Protein AF-H2C2T7-F1 (afdb_monomer)

Mean predicted aligned error: 7.79 Å

Solvent-accessible surface area (backbone atoms only — not comparable to full-atom values): 4769 Å² total; per-residue (Å²): 135,85,76,83,76,66,98,64,86,71,49,68,64,60,55,46,52,54,51,46,76,51,47,73,53,78,63,96,61,18,60,45,39,37,52,22,52,49,51,10,62,76,67,74,48,52,49,71,67,35,14,64,79,57,79,42,54,50,65,56,43,49,52,49,42,73,76,44,34,64,64,35,50,52,55,41,51,62,76,73,106

Sequence (81 aa):
MVTPVLPHQNNVQQIGYKLLSMLNFKGKRGEEVARTLISACLWNDSVESKSRAYGVSPQTVRNYVEEQGVEVIEKLLEQVR

Nearest PDB structures (foldseek):
  6kon-assembly1_F  TM=6.026E-01  e=5.982E+00  Mycobacterium tuberculosis H37Rv

pLDDT: mean 81.01, std 13.97, range [39.34, 92.5]

Structure (mmCIF, N/CA/C/O backbone):
data_AF-H2C2T7-F1
#
_entry.id   AF-H2C2T7-F1
#
loop_
_atom_site.group_PDB
_atom_site.id
_atom_site.type_symbol
_atom_site.label_atom_id
_atom_site.label_alt_id
_atom_site.label_comp_id
_atom_site.label_asym_id
_atom_site.label_entity_id
_atom_site.label_seq_id
_atom_site.pdbx_PDB_ins_code
_atom_site.Cartn_x
_atom_site.Cartn_y
_atom_site.Cartn_z
_atom_site.occupancy
_atom_site.B_iso_or_equiv
_atom_site.auth_seq_id
_atom_site.auth_comp_id
_atom_site.auth_asym_id
_atom_site.auth_atom_id
_atom_site.pdbx_PDB_model_num
ATOM 1 N N . MET A 1 1 ? 32.483 -15.441 -24.335 1.00 42.50 1 MET A N 1
ATOM 2 C CA . MET A 1 1 ? 31.907 -14.738 -23.170 1.00 42.50 1 MET A CA 1
ATOM 3 C C . MET A 1 1 ? 30.755 -15.586 -22.666 1.00 42.50 1 MET A C 1
ATOM 5 O O . MET A 1 1 ? 29.773 -15.720 -23.379 1.00 42.50 1 MET A O 1
ATOM 9 N N . VAL A 1 2 ? 30.924 -16.261 -21.529 1.00 39.34 2 VAL A N 1
ATOM 10 C CA . VAL A 1 2 ? 29.844 -17.027 -20.891 1.00 39.34 2 VAL A CA 1
ATOM 11 C C . VAL A 1 2 ? 29.022 -16.034 -20.085 1.00 39.34 2 VAL A C 1
ATOM 13 O O . VAL A 1 2 ? 29.510 -15.485 -19.100 1.00 39.34 2 VAL A O 1
ATOM 16 N N . THR A 1 3 ? 27.805 -15.755 -20.533 1.00 42.22 3 THR A N 1
ATOM 17 C CA . THR A 1 3 ? 26.815 -15.025 -19.743 1.00 42.22 3 THR A CA 1
ATOM 18 C C . THR A 1 3 ? 26.412 -15.937 -18.583 1.00 42.22 3 THR A C 1
ATOM 20 O O . THR A 1 3 ? 25.928 -17.040 -18.851 1.00 42.22 3 THR A O 1
ATOM 23 N N . PRO A 1 4 ? 26.606 -15.555 -17.310 1.00 43.12 4 PRO A N 1
ATOM 24 C CA . PRO A 1 4 ? 26.064 -16.334 -16.210 1.00 43.12 4 PRO A CA 1
ATOM 25 C C . PRO A 1 4 ? 24.539 -16.196 -16.258 1.00 43.12 4 PRO A C 1
ATOM 27 O O . PRO A 1 4 ? 23.975 -15.187 -15.839 1.00 43.12 4 PRO A O 1
ATOM 30 N N . VAL A 1 5 ? 23.859 -17.194 -16.822 1.00 46.69 5 VAL A N 1
ATOM 31 C CA . VAL A 1 5 ? 22.420 -17.366 -16.616 1.00 46.69 5 VAL A CA 1
ATOM 32 C C . VAL A 1 5 ? 22.245 -17.705 -15.142 1.00 46.69 5 VAL A C 1
ATOM 34 O O . VAL A 1 5 ? 22.576 -18.803 -14.697 1.00 46.69 5 VAL A O 1
ATOM 37 N N . LEU A 1 6 ? 21.770 -16.725 -14.371 1.00 51.22 6 LEU A N 1
ATOM 38 C CA . LEU A 1 6 ? 21.264 -16.975 -13.029 1.00 51.22 6 LEU A CA 1
ATOM 39 C C . LEU A 1 6 ? 20.121 -18.003 -13.137 1.00 51.22 6 LEU A C 1
ATOM 41 O O . LEU A 1 6 ? 19.212 -17.799 -13.944 1.00 51.22 6 LEU A O 1
ATOM 45 N N . PRO A 1 7 ? 20.115 -19.077 -12.327 1.00 46.06 7 PRO A N 1
ATOM 46 C CA . PRO A 1 7 ? 19.164 -20.191 -12.440 1.00 46.06 7 PRO A CA 1
ATOM 47 C C . PRO A 1 7 ? 17.717 -19.834 -12.055 1.00 46.06 7 PRO A C 1
ATOM 49 O O . PRO A 1 7 ? 16.848 -20.698 -12.011 1.00 46.06 7 PRO A O 1
ATOM 52 N N . HIS A 1 8 ? 17.428 -18.558 -11.810 1.00 50.25 8 HIS A N 1
ATOM 53 C CA . HIS A 1 8 ? 16.099 -18.065 -11.504 1.00 50.25 8 HIS A CA 1
ATOM 54 C C . HIS A 1 8 ? 15.845 -16.782 -12.293 1.00 50.25 8 HIS A C 1
ATOM 56 O O . HIS A 1 8 ? 16.065 -15.678 -11.796 1.00 50.25 8 HIS A O 1
ATOM 62 N N . GLN A 1 9 ? 15.289 -16.907 -13.500 1.00 49.50 9 GLN A N 1
ATOM 63 C CA . GLN A 1 9 ? 14.395 -15.868 -14.013 1.00 49.50 9 GLN A CA 1
ATOM 64 C C . GLN A 1 9 ? 13.129 -15.859 -13.142 1.00 49.50 9 GLN A C 1
ATOM 66 O O . GLN A 1 9 ? 12.054 -16.284 -13.555 1.00 49.50 9 GLN A O 1
ATOM 71 N N . ASN A 1 10 ? 13.274 -15.434 -11.888 1.00 56.66 10 ASN A N 1
ATOM 72 C CA . ASN A 1 10 ? 12.165 -15.202 -10.983 1.00 56.66 10 ASN A CA 1
ATOM 73 C C . ASN A 1 10 ? 11.477 -13.939 -11.505 1.00 56.66 10 ASN A C 1
ATOM 75 O O . ASN A 1 10 ? 11.951 -12.825 -11.288 1.00 56.66 10 ASN A O 1
ATOM 79 N N . ASN A 1 11 ? 10.452 -14.130 -12.335 1.00 73.88 11 ASN A N 1
ATOM 80 C CA . ASN A 1 11 ? 9.784 -13.055 -13.054 1.00 73.88 11 ASN A CA 1
ATOM 81 C C . ASN A 1 11 ? 9.332 -12.001 -12.029 1.00 73.88 11 ASN A C 1
ATOM 83 O O . ASN A 1 11 ? 8.626 -12.338 -11.081 1.00 73.88 11 ASN A O 1
ATOM 87 N N . VAL A 1 12 ? 9.749 -10.741 -12.184 1.00 74.69 12 VAL A N 1
ATOM 88 C CA . VAL A 1 12 ? 9.443 -9.630 -11.254 1.00 74.69 12 VAL A CA 1
ATOM 89 C C . VAL A 1 12 ? 7.943 -9.565 -10.939 1.00 74.69 12 VAL A C 1
ATOM 91 O O . VAL A 1 12 ? 7.543 -9.245 -9.825 1.00 74.69 12 VAL A O 1
ATOM 94 N N . GLN A 1 13 ? 7.113 -9.976 -11.899 1.00 78.00 13 GLN A N 1
ATOM 95 C CA . GLN A 1 13 ? 5.676 -10.164 -11.731 1.00 78.00 13 GLN A CA 1
ATOM 96 C C . GLN A 1 13 ? 5.317 -11.214 -10.669 1.00 78.00 13 GLN A C 1
ATOM 98 O O . GLN A 1 13 ? 4.496 -10.930 -9.808 1.00 78.00 13 GLN A O 1
ATOM 103 N N . GLN A 1 14 ? 5.926 -12.405 -10.683 1.00 81.44 14 GLN A N 1
ATOM 104 C CA . GLN A 1 14 ? 5.675 -13.450 -9.680 1.00 81.44 14 GLN A CA 1
ATOM 105 C C . GLN A 1 14 ? 6.116 -13.015 -8.280 1.00 81.44 14 GLN A C 1
ATOM 107 O O . GLN A 1 14 ? 5.402 -13.265 -7.310 1.00 81.44 14 GLN A O 1
ATOM 112 N N . ILE A 1 15 ? 7.249 -12.312 -8.178 1.00 83.25 15 ILE A N 1
ATOM 113 C CA . ILE A 1 15 ? 7.697 -11.708 -6.914 1.00 83.25 15 ILE A CA 1
ATOM 114 C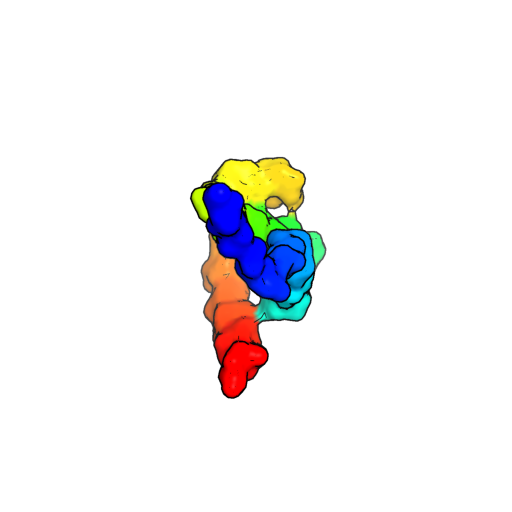 C . ILE A 1 15 ? 6.670 -10.673 -6.446 1.00 83.25 15 ILE A C 1
ATOM 116 O O . ILE A 1 15 ? 6.257 -10.700 -5.289 1.00 83.25 15 ILE A O 1
ATOM 120 N N . GLY A 1 16 ? 6.202 -9.812 -7.353 1.00 85.12 16 GLY A N 1
ATOM 121 C CA . GLY A 1 16 ? 5.179 -8.813 -7.060 1.00 85.12 16 GLY A CA 1
ATOM 122 C C . GLY A 1 16 ? 3.860 -9.421 -6.589 1.00 85.12 16 GLY A C 1
ATOM 123 O O . GLY A 1 16 ? 3.317 -8.975 -5.584 1.00 85.12 16 GLY A O 1
ATOM 124 N N . TYR A 1 17 ? 3.374 -10.478 -7.245 1.00 84.31 17 TYR A N 1
ATOM 125 C CA . TYR A 1 17 ? 2.160 -11.188 -6.830 1.00 84.31 17 TYR A CA 1
ATOM 126 C C . TYR A 1 17 ? 2.321 -11.881 -5.478 1.00 84.31 17 TYR A C 1
ATOM 128 O O . TYR A 1 17 ? 1.407 -11.827 -4.656 1.00 84.31 17 TYR A O 1
ATOM 136 N N . LYS A 1 18 ? 3.481 -12.496 -5.217 1.00 85.75 18 LYS A N 1
ATOM 137 C CA . LYS A 1 18 ? 3.757 -13.122 -3.920 1.00 85.75 18 LYS A CA 1
ATOM 138 C C . LYS A 1 18 ? 3.772 -12.082 -2.799 1.00 85.75 18 LYS A C 1
ATOM 140 O O . LYS A 1 18 ? 3.100 -12.286 -1.797 1.00 85.75 18 LYS A O 1
ATOM 145 N N . LEU A 1 19 ? 4.461 -10.956 -2.994 1.00 84.69 19 LEU A N 1
ATOM 146 C CA . LEU A 1 19 ? 4.464 -9.847 -2.035 1.00 84.69 19 LEU A CA 1
ATOM 147 C C . LEU A 1 19 ? 3.058 -9.265 -1.838 1.00 84.69 19 LEU A C 1
ATOM 149 O O . LEU A 1 19 ? 2.671 -8.980 -0.710 1.00 84.69 19 LEU A O 1
ATOM 153 N N . LEU A 1 20 ? 2.265 -9.143 -2.908 1.00 86.75 20 LEU A N 1
ATOM 154 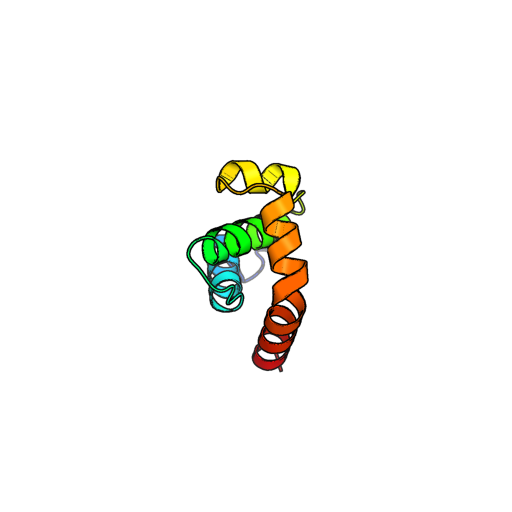C CA . LEU A 1 20 ? 0.890 -8.637 -2.831 1.00 86.75 20 LEU A CA 1
ATOM 155 C C . LEU A 1 20 ? 0.001 -9.556 -1.996 1.00 86.75 20 LEU A C 1
ATOM 157 O O . LEU A 1 20 ? -0.783 -9.073 -1.191 1.00 86.75 20 LEU A O 1
ATOM 161 N N . SER A 1 21 ? 0.168 -10.871 -2.137 1.00 84.38 21 SER A N 1
ATOM 162 C CA . SER A 1 21 ? -0.540 -11.852 -1.313 1.00 84.38 21 SER A CA 1
ATOM 163 C C . SER A 1 21 ? -0.154 -11.793 0.171 1.00 84.38 21 SER A C 1
ATOM 165 O O . SER A 1 21 ? -0.907 -12.303 0.999 1.00 84.38 21 SER A O 1
ATOM 167 N N . MET A 1 22 ? 1.007 -11.225 0.507 1.00 83.75 22 MET A N 1
ATOM 168 C CA . MET A 1 22 ? 1.474 -11.071 1.888 1.00 83.75 22 MET A CA 1
ATOM 169 C C . MET A 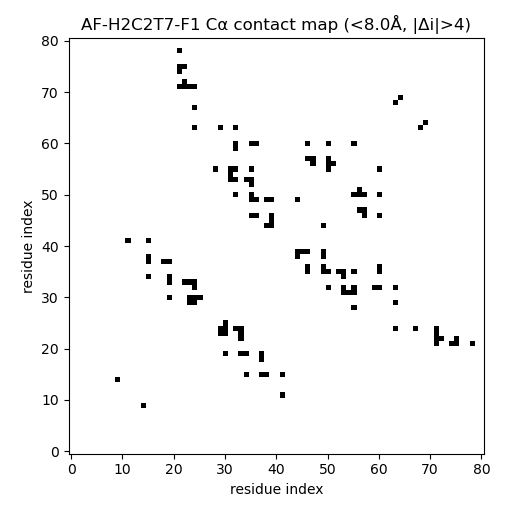1 22 ? 1.047 -9.721 2.491 1.00 83.75 22 MET A C 1
ATOM 171 O O . MET A 1 22 ? 0.750 -9.641 3.682 1.00 83.75 22 MET A O 1
ATOM 175 N N . LEU A 1 23 ? 0.969 -8.659 1.676 1.00 85.31 23 LEU A N 1
ATOM 176 C CA . LEU A 1 23 ? 0.496 -7.340 2.105 1.00 85.31 23 LEU A CA 1
ATOM 177 C C . LEU A 1 23 ? -1.036 -7.304 2.197 1.00 85.31 23 LEU A C 1
ATOM 179 O O . LEU A 1 23 ? -1.731 -7.077 1.210 1.00 85.31 23 LEU A O 1
ATOM 183 N N . ASN A 1 24 ? -1.574 -7.468 3.403 1.00 79.75 24 ASN A N 1
ATOM 184 C CA . ASN A 1 24 ? -3.021 -7.524 3.630 1.00 79.75 24 ASN A CA 1
ATOM 185 C C . ASN A 1 24 ? -3.605 -6.196 4.154 1.00 79.75 24 ASN A C 1
ATOM 187 O O . ASN A 1 24 ? -4.121 -6.129 5.272 1.00 79.75 24 ASN A O 1
ATOM 191 N N . PHE A 1 25 ? -3.515 -5.126 3.360 1.00 86.00 25 PHE A N 1
ATOM 192 C CA . PHE A 1 25 ? -4.155 -3.849 3.697 1.00 86.00 25 PHE A CA 1
ATOM 193 C C . PHE A 1 25 ? -5.680 -3.934 3.552 1.00 86.00 25 PHE A C 1
ATOM 195 O O . PHE A 1 25 ? -6.201 -4.388 2.531 1.00 86.00 25 PHE A O 1
ATOM 202 N N . LYS A 1 26 ? -6.420 -3.438 4.548 1.00 84.00 26 LYS A N 1
ATOM 203 C CA . LYS A 1 26 ? -7.887 -3.540 4.585 1.00 84.00 26 LYS A CA 1
ATOM 204 C C . LYS A 1 26 ? -8.575 -2.458 3.737 1.00 84.00 26 LYS A C 1
ATOM 206 O O . LYS A 1 26 ? -8.196 -1.288 3.740 1.00 84.00 26 LYS A O 1
ATOM 211 N N . GLY A 1 27 ? -9.674 -2.832 3.077 1.00 85.00 27 GLY A N 1
ATOM 212 C CA . GLY A 1 27 ? -10.586 -1.916 2.376 1.00 85.00 27 GLY A CA 1
ATOM 213 C C . GLY A 1 27 ? -10.322 -1.758 0.873 1.00 85.00 27 GLY A C 1
ATOM 214 O O . GLY A 1 27 ? -9.304 -2.198 0.351 1.00 85.00 27 GLY A O 1
ATOM 215 N N . LYS A 1 28 ? -11.249 -1.091 0.164 1.00 81.19 28 LYS A N 1
ATOM 216 C CA . LYS A 1 28 ? -11.236 -0.962 -1.313 1.00 81.19 28 LYS A CA 1
ATOM 217 C C . LYS A 1 28 ? -9.963 -0.327 -1.889 1.00 81.19 28 LYS A C 1
ATOM 219 O O . LYS A 1 28 ? -9.653 -0.567 -3.046 1.00 81.19 28 LYS A O 1
ATOM 224 N N . ARG A 1 29 ? -9.253 0.495 -1.108 1.00 87.81 29 ARG A N 1
ATOM 225 C CA . ARG A 1 29 ? -7.988 1.134 -1.513 1.00 87.81 29 ARG A CA 1
ATOM 226 C C . ARG A 1 29 ? -6.738 0.387 -1.042 1.00 87.81 29 ARG A C 1
ATOM 228 O O . ARG A 1 29 ? -5.651 0.736 -1.484 1.00 87.81 29 ARG A O 1
ATOM 235 N N . GLY A 1 30 ? -6.878 -0.634 -0.194 1.00 88.69 30 GLY A N 1
ATOM 236 C CA . GLY A 1 30 ? -5.747 -1.382 0.356 1.00 88.69 30 GLY A CA 1
ATOM 237 C C . GLY A 1 30 ? -4.947 -2.121 -0.716 1.00 88.69 30 GLY A C 1
ATOM 238 O O . GLY A 1 30 ? -3.722 -2.051 -0.715 1.00 88.69 30 GLY A O 1
ATOM 239 N N . GLU A 1 31 ? -5.628 -2.746 -1.682 1.00 89.62 31 GLU A N 1
ATOM 240 C CA . GLU A 1 31 ? -4.972 -3.448 -2.794 1.00 89.62 31 GLU A CA 1
ATOM 241 C C . GLU A 1 31 ? -4.135 -2.494 -3.665 1.00 89.62 31 GLU A C 1
ATOM 243 O O . GLU A 1 31 ? -2.980 -2.785 -3.971 1.00 89.62 31 GLU A O 1
ATOM 248 N N . GLU A 1 32 ? -4.665 -1.317 -4.003 1.00 91.19 32 GLU A N 1
ATOM 249 C CA . GLU A 1 32 ? -3.940 -0.326 -4.811 1.00 91.19 32 GLU A CA 1
ATOM 250 C C . GLU A 1 32 ? -2.755 0.291 -4.057 1.00 91.19 32 GLU A C 1
ATOM 252 O O . GLU A 1 32 ? -1.698 0.552 -4.641 1.00 91.19 32 GLU A O 1
ATOM 257 N N . VAL A 1 33 ? -2.891 0.476 -2.740 1.00 91.56 33 VAL A N 1
ATOM 258 C CA . VAL A 1 33 ? -1.780 0.885 -1.869 1.00 91.56 33 VAL A CA 1
ATOM 259 C C . VAL A 1 33 ? -0.692 -0.191 -1.847 1.00 91.56 33 VAL A C 1
ATOM 261 O O . VAL A 1 33 ? 0.481 0.128 -2.050 1.00 91.56 33 VAL A O 1
ATOM 264 N N . ALA A 1 34 ? -1.067 -1.461 -1.679 1.00 91.25 34 ALA A N 1
ATOM 265 C CA . ALA A 1 34 ? -0.137 -2.587 -1.696 1.00 91.25 34 ALA A CA 1
ATOM 266 C C . ALA A 1 34 ? 0.614 -2.675 -3.034 1.00 91.25 34 ALA A C 1
ATOM 268 O O . ALA A 1 34 ? 1.844 -2.748 -3.056 1.00 91.25 34 ALA A O 1
ATOM 269 N N . ARG A 1 35 ? -0.113 -2.586 -4.158 1.00 90.62 35 ARG A N 1
ATOM 270 C CA . ARG A 1 35 ? 0.461 -2.556 -5.514 1.00 90.62 35 ARG A CA 1
ATOM 271 C C . ARG A 1 35 ? 1.426 -1.392 -5.699 1.00 90.62 35 ARG A C 1
ATOM 273 O O . ARG A 1 35 ? 2.516 -1.586 -6.237 1.00 90.62 35 ARG A O 1
ATOM 280 N N . THR A 1 36 ? 1.063 -0.207 -5.210 1.00 92.44 36 THR A N 1
ATOM 281 C CA . THR A 1 36 ? 1.923 0.981 -5.269 1.00 92.44 36 THR A CA 1
ATOM 282 C C . THR A 1 36 ? 3.230 0.764 -4.509 1.00 92.44 36 THR A C 1
ATOM 284 O O . THR A 1 36 ? 4.296 1.034 -5.060 1.00 92.44 36 THR A O 1
ATOM 287 N N . LEU A 1 37 ? 3.166 0.250 -3.277 1.00 90.12 37 LEU A N 1
ATOM 288 C CA . LEU A 1 37 ? 4.343 -0.005 -2.439 1.00 90.12 37 LEU A CA 1
ATOM 289 C C . LEU A 1 37 ? 5.255 -1.069 -3.051 1.00 90.12 37 LEU A C 1
ATOM 291 O O . LEU A 1 37 ? 6.452 -0.840 -3.206 1.00 90.12 37 LEU A O 1
ATOM 295 N N . ILE A 1 38 ? 4.687 -2.199 -3.475 1.00 89.75 38 ILE A N 1
ATOM 296 C CA . ILE A 1 38 ? 5.442 -3.285 -4.114 1.00 89.75 38 ILE A CA 1
ATOM 297 C C . ILE A 1 38 ? 6.106 -2.787 -5.391 1.00 89.75 38 ILE A C 1
ATOM 299 O O . ILE A 1 38 ? 7.282 -3.050 -5.625 1.00 89.75 38 ILE A O 1
ATOM 303 N N . SER A 1 39 ? 5.373 -2.034 -6.210 1.00 88.56 39 SER A N 1
ATOM 304 C CA . SER A 1 39 ? 5.919 -1.464 -7.434 1.00 88.56 39 SER A CA 1
ATOM 305 C C . SER A 1 39 ? 7.010 -0.430 -7.144 1.00 88.56 39 SER A C 1
ATOM 307 O O . SER A 1 39 ? 7.982 -0.365 -7.888 1.00 88.56 39 SER A O 1
ATOM 309 N N . ALA A 1 40 ? 6.887 0.381 -6.095 1.00 90.31 40 ALA A N 1
ATOM 310 C CA . ALA A 1 40 ? 7.949 1.303 -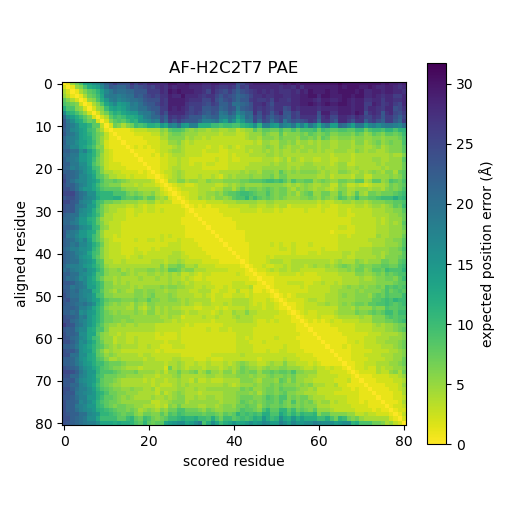5.697 1.00 90.31 40 ALA A CA 1
ATOM 311 C C . ALA A 1 40 ? 9.211 0.531 -5.269 1.00 90.31 40 ALA A C 1
ATOM 313 O O . ALA A 1 40 ? 10.300 0.824 -5.758 1.00 90.31 40 ALA A O 1
ATOM 314 N N . CYS A 1 41 ? 9.061 -0.522 -4.460 1.00 88.19 41 CYS A N 1
ATOM 315 C CA . CYS A 1 41 ? 10.174 -1.356 -4.002 1.00 88.19 41 CYS A CA 1
ATOM 316 C C . CYS A 1 41 ? 10.860 -2.134 -5.134 1.00 88.19 41 CYS A C 1
ATOM 318 O O . CYS A 1 41 ? 12.082 -2.104 -5.239 1.00 88.19 41 CYS A O 1
ATOM 320 N N . LEU A 1 42 ? 10.098 -2.818 -5.995 1.00 86.62 42 LEU A N 1
ATOM 321 C CA . LEU A 1 42 ? 10.660 -3.649 -7.069 1.00 86.62 42 LEU A CA 1
ATOM 322 C C . LEU A 1 42 ? 11.420 -2.830 -8.112 1.00 86.62 42 LEU A C 1
ATOM 324 O O . LEU A 1 42 ? 12.413 -3.301 -8.659 1.00 86.62 42 LEU A O 1
ATOM 328 N N . TRP A 1 43 ? 10.949 -1.614 -8.390 1.00 86.75 43 TRP A N 1
ATOM 329 C CA . TRP A 1 43 ? 11.566 -0.719 -9.366 1.00 86.75 43 TRP A CA 1
ATOM 330 C C . TRP A 1 43 ? 12.544 0.279 -8.734 1.00 86.75 43 TRP A C 1
ATOM 332 O O . TRP A 1 43 ? 13.076 1.115 -9.459 1.00 86.75 43 TRP A O 1
ATOM 342 N N . ASN A 1 44 ? 12.783 0.188 -7.417 1.00 87.56 44 ASN A N 1
ATOM 343 C CA . ASN A 1 44 ? 13.601 1.122 -6.639 1.00 87.56 44 ASN A CA 1
ATOM 344 C C . ASN A 1 44 ? 13.266 2.595 -6.954 1.00 87.56 44 ASN A C 1
ATOM 346 O O . ASN A 1 44 ? 14.140 3.409 -7.248 1.00 87.56 44 ASN A O 1
ATOM 350 N N . ASP A 1 45 ? 11.970 2.898 -6.950 1.00 89.38 45 ASP A N 1
ATOM 351 C CA . ASP A 1 45 ? 11.387 4.172 -7.370 1.00 89.38 45 ASP A CA 1
ATOM 352 C C . ASP A 1 45 ? 10.554 4.774 -6.228 1.00 89.38 45 ASP A C 1
ATOM 354 O O . ASP A 1 45 ? 10.287 4.123 -5.215 1.00 89.38 45 ASP A O 1
ATOM 358 N N . SER A 1 46 ? 10.117 6.026 -6.364 1.00 88.62 46 SER A N 1
ATOM 359 C CA . SER A 1 46 ? 9.347 6.680 -5.304 1.00 88.62 46 SER A CA 1
ATOM 360 C C .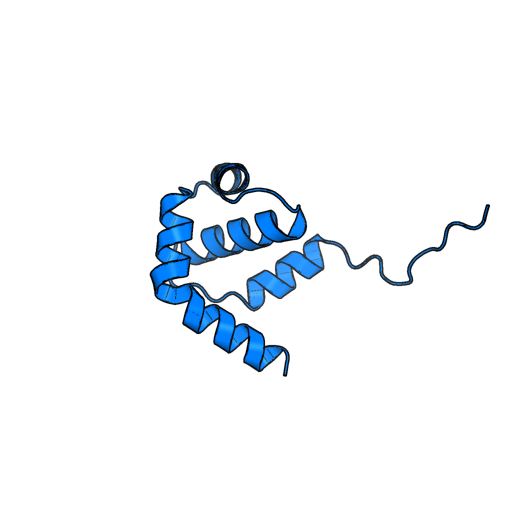 SER A 1 46 ? 7.866 6.283 -5.312 1.00 88.62 46 SER A C 1
ATOM 362 O O . SER A 1 46 ? 7.238 6.078 -6.354 1.00 88.62 46 SER A O 1
ATOM 364 N N . VAL A 1 47 ? 7.257 6.273 -4.122 1.00 88.12 47 VAL A N 1
ATOM 365 C CA . VAL A 1 47 ? 5.796 6.147 -3.970 1.00 88.12 47 VAL A CA 1
ATOM 366 C C . VAL A 1 47 ? 5.074 7.281 -4.702 1.00 88.12 47 VAL A C 1
ATOM 368 O O . VAL A 1 47 ? 4.013 7.071 -5.279 1.00 88.12 47 VAL A O 1
ATOM 371 N N . GLU A 1 48 ? 5.649 8.482 -4.733 1.00 89.25 48 GLU A N 1
ATOM 372 C CA . GLU A 1 48 ? 5.068 9.636 -5.428 1.00 89.25 48 GLU A CA 1
ATOM 373 C C . GLU A 1 48 ? 4.957 9.418 -6.939 1.00 89.25 48 GLU A C 1
ATOM 375 O O . GLU A 1 48 ? 3.938 9.759 -7.541 1.00 89.25 48 GLU A O 1
ATOM 380 N N . SER A 1 49 ? 5.971 8.789 -7.529 1.00 88.00 49 SER A N 1
ATOM 381 C CA . SER A 1 49 ? 5.994 8.407 -8.939 1.00 88.00 49 SER A CA 1
ATOM 382 C C . SER A 1 49 ? 5.015 7.261 -9.227 1.00 88.00 49 SER A C 1
ATOM 384 O O . SER A 1 49 ? 4.178 7.368 -10.128 1.00 88.00 49 SER A O 1
ATOM 386 N N . LYS A 1 50 ? 5.035 6.189 -8.420 1.00 88.81 50 LYS A N 1
ATOM 387 C CA . LYS A 1 50 ? 4.211 4.989 -8.664 1.00 88.81 50 LYS A CA 1
ATOM 388 C C . LYS A 1 50 ? 2.738 5.136 -8.298 1.00 88.81 50 LYS A C 1
ATOM 390 O O . LYS A 1 50 ? 1.897 4.545 -8.965 1.00 88.81 50 LYS A O 1
ATOM 395 N N . SER A 1 51 ? 2.403 5.937 -7.293 1.00 87.19 51 SER A N 1
ATOM 396 C CA . SER A 1 51 ? 1.016 6.124 -6.831 1.00 87.19 51 SER A CA 1
ATOM 397 C C . SER A 1 51 ? 0.088 6.658 -7.929 1.00 87.19 51 SER A C 1
ATOM 399 O O . SER A 1 51 ? -1.057 6.216 -8.042 1.00 87.19 51 SER A O 1
ATOM 401 N N . ARG A 1 52 ? 0.613 7.506 -8.827 1.00 85.38 52 ARG A N 1
ATOM 402 C CA . ARG A 1 52 ? -0.109 8.001 -10.012 1.00 85.38 52 ARG A CA 1
ATOM 403 C C . ARG A 1 52 ? -0.550 6.879 -10.955 1.00 85.38 52 ARG A C 1
ATOM 405 O O . ARG A 1 52 ? -1.623 6.983 -11.538 1.00 85.38 52 ARG A O 1
ATOM 412 N N . ALA A 1 53 ? 0.246 5.817 -11.090 1.00 84.69 53 ALA A N 1
ATOM 413 C CA . ALA A 1 53 ? -0.048 4.697 -11.987 1.00 84.69 53 ALA A CA 1
ATOM 414 C C . ALA A 1 53 ? -1.206 3.816 -11.488 1.00 84.69 53 ALA A C 1
ATOM 416 O O . ALA A 1 53 ? -1.897 3.205 -12.297 1.00 84.69 53 ALA A O 1
ATOM 417 N N . TYR A 1 54 ? -1.438 3.792 -10.174 1.00 84.50 54 TYR A N 1
ATOM 418 C CA . TYR A 1 54 ? -2.490 3.002 -9.523 1.00 84.50 54 TYR A CA 1
ATOM 419 C C . TYR A 1 54 ? -3.669 3.866 -9.039 1.00 84.50 54 TYR A C 1
ATOM 421 O O . TYR A 1 54 ? -4.530 3.412 -8.293 1.00 84.50 54 TYR A O 1
ATOM 429 N N . GLY A 1 55 ? -3.724 5.144 -9.438 1.00 86.88 55 GLY A N 1
ATOM 430 C CA . GLY A 1 55 ? -4.837 6.039 -9.097 1.00 86.88 55 GLY A CA 1
ATOM 431 C C . GLY A 1 55 ? -4.976 6.340 -7.599 1.00 86.88 55 GLY A C 1
ATOM 432 O O . GLY A 1 55 ? -6.060 6.711 -7.139 1.00 86.88 55 GLY A O 1
ATOM 433 N N . VAL A 1 56 ? -3.894 6.191 -6.830 1.00 90.12 56 VAL A N 1
ATOM 434 C CA . VAL A 1 56 ? -3.861 6.467 -5.387 1.00 90.12 56 VAL A CA 1
ATOM 435 C C . VAL A 1 56 ? -3.057 7.733 -5.129 1.00 90.12 56 VAL A C 1
ATOM 437 O O . VAL A 1 56 ? -2.075 8.012 -5.808 1.00 90.12 56 VAL A O 1
ATOM 440 N N . SER A 1 57 ? -3.453 8.520 -4.130 1.00 92.31 57 SER A N 1
ATOM 441 C CA . SER A 1 57 ? -2.628 9.650 -3.699 1.00 92.31 57 SER A CA 1
ATOM 442 C C . SER A 1 57 ? -1.446 9.141 -2.864 1.00 92.31 57 SER A C 1
ATOM 444 O O . SER A 1 57 ? -1.655 8.264 -2.017 1.00 92.31 57 SER A O 1
ATOM 446 N N . PRO A 1 58 ? -0.236 9.716 -3.006 1.00 90.31 58 PRO A N 1
ATOM 447 C CA . PRO A 1 58 ? 0.889 9.411 -2.123 1.00 90.31 58 PRO A CA 1
ATOM 448 C C . PRO A 1 58 ? 0.526 9.576 -0.640 1.00 90.31 58 PRO A C 1
ATOM 450 O O . PRO A 1 58 ? 0.958 8.783 0.190 1.00 90.31 58 PRO A O 1
ATOM 453 N N . GLN A 1 59 ? -0.323 10.559 -0.312 1.00 92.38 59 GLN A N 1
ATOM 454 C CA . GLN A 1 59 ? -0.805 10.784 1.053 1.00 92.38 59 GLN A CA 1
ATOM 455 C C . GLN A 1 59 ? -1.651 9.608 1.555 1.00 92.38 59 GLN A C 1
ATOM 457 O O . GLN A 1 59 ? -1.532 9.198 2.700 1.00 92.38 59 GLN A O 1
ATOM 462 N N . THR A 1 60 ? -2.483 9.022 0.689 1.00 91.12 60 THR A N 1
ATOM 463 C CA . THR A 1 60 ? -3.280 7.840 1.039 1.00 91.12 60 THR A CA 1
ATOM 464 C C . THR A 1 60 ? -2.388 6.637 1.317 1.00 91.12 60 THR A C 1
ATOM 466 O O . THR A 1 60 ? -2.639 5.918 2.276 1.00 91.12 60 THR A O 1
ATOM 469 N N . VAL A 1 61 ? -1.333 6.435 0.523 1.00 90.94 61 VAL A N 1
ATOM 470 C CA . VAL A 1 61 ? -0.358 5.362 0.772 1.00 90.94 61 VAL A CA 1
ATOM 471 C C . VAL A 1 61 ? 0.312 5.549 2.134 1.00 90.94 61 VAL A C 1
ATOM 473 O O . VAL A 1 61 ? 0.407 4.589 2.890 1.00 90.94 61 VAL A O 1
ATOM 476 N N . ARG A 1 62 ? 0.714 6.782 2.473 1.00 91.88 62 ARG A N 1
ATOM 477 C CA . ARG A 1 62 ? 1.316 7.107 3.777 1.00 91.88 62 ARG A CA 1
ATOM 478 C C . ARG A 1 62 ? 0.358 6.823 4.931 1.00 91.88 62 ARG A C 1
ATOM 480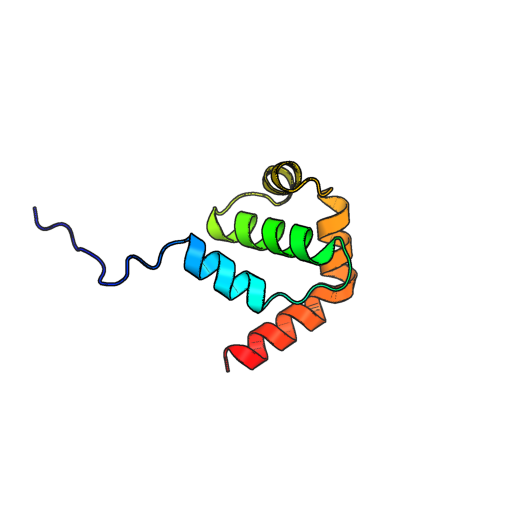 O O . ARG A 1 62 ? 0.718 6.033 5.790 1.00 91.88 62 ARG A O 1
AT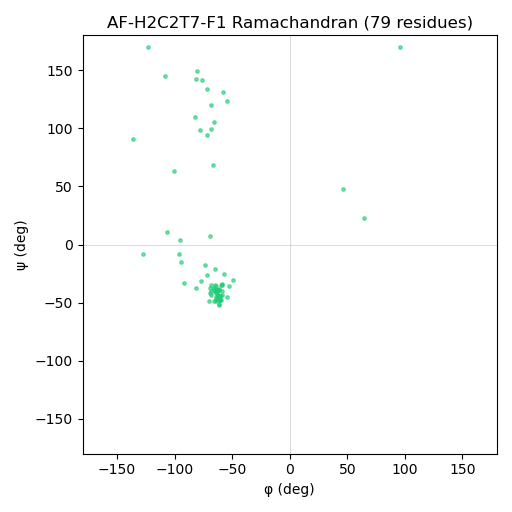OM 487 N N . ASN A 1 63 ? -0.879 7.321 4.867 1.00 92.50 63 ASN A N 1
ATOM 488 C CA . ASN A 1 63 ? -1.890 7.066 5.897 1.00 92.50 63 ASN A CA 1
ATOM 489 C C . ASN A 1 63 ? -2.091 5.561 6.143 1.00 92.50 63 ASN A C 1
ATOM 491 O O . ASN A 1 63 ? -2.092 5.111 7.279 1.00 92.50 63 ASN A O 1
ATOM 495 N N . TYR A 1 64 ? -2.187 4.757 5.079 1.00 91.12 64 TYR A N 1
ATOM 496 C CA . TYR A 1 64 ? -2.338 3.305 5.205 1.00 91.12 64 TYR A CA 1
ATOM 497 C C . TYR A 1 64 ? -1.129 2.629 5.862 1.00 91.12 64 TYR A C 1
ATOM 499 O O . TYR A 1 64 ? -1.297 1.696 6.646 1.00 91.12 64 TYR A O 1
ATOM 507 N N . VAL A 1 65 ? 0.086 3.077 5.543 1.00 88.00 65 VAL A N 1
ATOM 508 C CA . VAL A 1 65 ? 1.313 2.577 6.178 1.00 88.00 65 VAL A CA 1
ATOM 509 C C . VAL A 1 65 ? 1.389 3.025 7.640 1.00 88.00 65 VAL A C 1
ATOM 511 O O .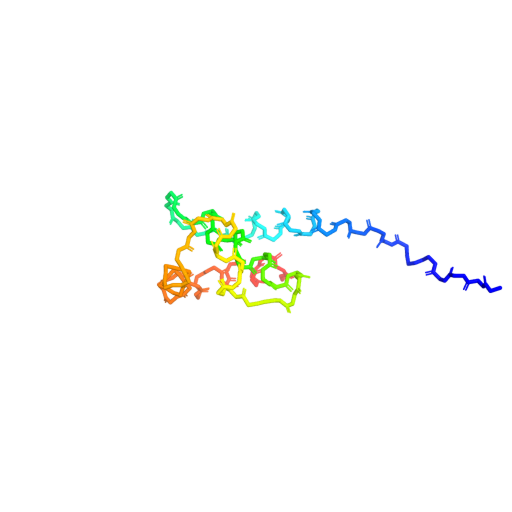 VAL A 1 65 ? 1.802 2.243 8.488 1.00 88.00 65 VAL A O 1
ATOM 514 N N . GLU A 1 66 ? 0.952 4.236 7.963 1.00 90.31 66 GLU A N 1
ATOM 515 C CA . GLU A 1 66 ? 0.912 4.735 9.341 1.00 90.31 66 GLU A CA 1
ATOM 516 C C . GLU A 1 66 ? -0.143 4.003 10.188 1.00 90.31 66 GLU A C 1
ATOM 518 O O . GLU A 1 66 ? 0.133 3.630 11.324 1.00 90.31 66 GLU A O 1
ATOM 523 N N . GLU A 1 67 ? -1.328 3.739 9.631 1.00 89.56 67 GLU A N 1
ATOM 524 C CA . GLU A 1 67 ? -2.441 3.101 10.348 1.00 89.56 67 GLU A CA 1
ATOM 525 C C . GLU A 1 67 ? -2.319 1.572 10.429 1.00 89.56 67 GLU A C 1
ATOM 527 O O . GLU A 1 67 ? -2.721 0.969 11.422 1.00 89.56 67 GLU A O 1
ATOM 532 N N . GLN A 1 68 ? -1.817 0.923 9.374 1.00 87.25 68 GLN A N 1
ATOM 533 C CA . GLN A 1 68 ? -1.827 -0.543 9.233 1.00 87.25 68 GLN A CA 1
ATOM 534 C C . GLN A 1 68 ? -0.447 -1.135 8.924 1.00 87.25 68 GLN A C 1
ATOM 536 O O . GLN A 1 68 ? -0.298 -2.357 8.925 1.00 87.25 68 GLN A O 1
ATOM 541 N N . GLY A 1 69 ? 0.569 -0.314 8.650 1.00 84.31 69 GLY A N 1
ATOM 542 C CA . GLY A 1 69 ? 1.870 -0.795 8.180 1.00 84.31 69 GLY A CA 1
ATOM 543 C C . GLY A 1 69 ? 2.598 -1.671 9.193 1.00 84.31 69 GLY A C 1
ATOM 544 O O . GLY A 1 69 ? 3.200 -2.655 8.785 1.00 84.31 69 GLY A O 1
ATOM 545 N N . VAL A 1 7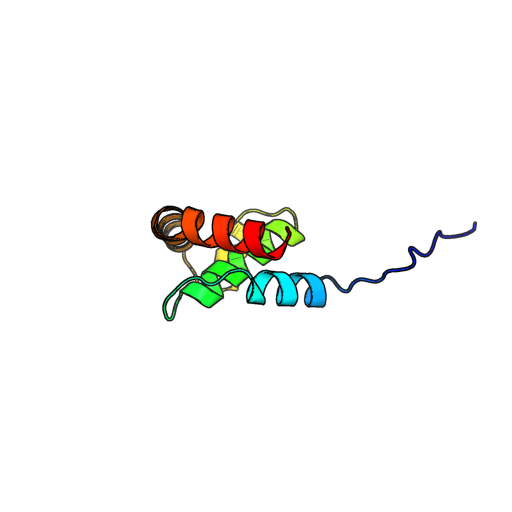0 ? 2.489 -1.381 10.494 1.00 86.00 70 VAL A N 1
ATOM 546 C CA . VAL A 1 70 ? 3.079 -2.221 11.554 1.00 86.00 70 VAL A CA 1
ATOM 547 C C . VAL A 1 70 ? 2.470 -3.626 11.537 1.00 86.00 70 VAL A C 1
ATOM 549 O O . VAL A 1 70 ? 3.205 -4.595 11.383 1.00 86.00 70 VAL A O 1
ATOM 552 N N . GLU A 1 71 ? 1.136 -3.735 11.566 1.00 84.94 71 GLU A N 1
ATOM 553 C CA . GLU A 1 71 ? 0.429 -5.029 11.520 1.00 84.94 71 GLU A CA 1
ATOM 554 C C . GLU A 1 71 ? 0.778 -5.815 10.243 1.00 84.94 71 GLU A C 1
ATOM 556 O O . GLU A 1 71 ? 0.959 -7.034 10.273 1.00 84.94 71 GLU A O 1
ATOM 561 N N . VAL A 1 72 ? 0.883 -5.123 9.104 1.00 84.00 72 VAL A N 1
ATOM 562 C CA . VAL A 1 72 ? 1.234 -5.741 7.818 1.00 84.00 72 VAL A CA 1
ATOM 563 C C . VAL A 1 72 ? 2.686 -6.235 7.806 1.00 84.00 72 VAL A C 1
ATOM 565 O O . VAL A 1 72 ? 2.945 -7.327 7.299 1.00 84.00 72 VAL A O 1
ATOM 568 N N . ILE A 1 73 ? 3.627 -5.476 8.377 1.00 82.69 73 ILE A N 1
ATOM 569 C CA . ILE A 1 73 ? 5.040 -5.870 8.480 1.00 82.69 73 ILE A CA 1
ATOM 570 C C . ILE A 1 73 ? 5.209 -7.050 9.440 1.00 82.69 73 ILE A C 1
ATOM 572 O O . ILE A 1 73 ? 5.925 -7.991 9.110 1.00 82.69 73 ILE A O 1
ATOM 576 N N . GLU A 1 74 ? 4.548 -7.037 10.597 1.00 83.69 74 GLU A N 1
ATOM 577 C CA . GLU A 1 74 ? 4.622 -8.140 11.562 1.00 83.69 74 GLU A CA 1
ATOM 578 C C . GLU A 1 74 ? 4.122 -9.452 10.949 1.00 83.69 74 GLU A C 1
ATOM 580 O O . GLU A 1 74 ? 4.839 -10.453 10.976 1.00 83.69 74 GLU A O 1
ATOM 585 N N . LYS A 1 75 ? 2.964 -9.428 10.276 1.00 81.31 75 LYS A N 1
ATOM 586 C CA . LYS A 1 75 ? 2.429 -10.602 9.565 1.00 81.31 75 LYS A CA 1
ATOM 587 C C . LYS A 1 75 ? 3.354 -11.091 8.454 1.00 81.31 75 LYS A C 1
ATOM 589 O O . LYS A 1 75 ? 3.493 -12.296 8.251 1.00 81.31 75 LYS A O 1
ATOM 594 N N . LEU A 1 76 ? 3.989 -10.169 7.728 1.00 80.94 76 LEU A N 1
ATOM 595 C CA . LEU A 1 76 ? 4.975 -10.513 6.706 1.00 80.94 76 LEU A CA 1
ATOM 596 C C . LEU A 1 76 ? 6.195 -11.210 7.329 1.00 80.94 76 LEU A C 1
ATOM 598 O O . LEU A 1 76 ? 6.666 -12.207 6.788 1.00 80.94 76 LEU A O 1
ATOM 602 N N . LEU A 1 77 ? 6.689 -10.718 8.469 1.00 82.00 77 LEU A N 1
ATOM 603 C CA . LEU A 1 77 ? 7.810 -11.323 9.192 1.00 82.00 77 LEU A CA 1
ATOM 604 C C . LEU A 1 77 ? 7.459 -12.706 9.752 1.00 82.00 77 LEU A C 1
ATOM 606 O O . LEU A 1 77 ? 8.291 -13.608 9.679 1.00 82.00 77 LEU A O 1
ATOM 610 N N . GLU A 1 78 ? 6.237 -12.904 10.251 1.00 82.75 78 GLU A N 1
ATOM 611 C CA . GLU A 1 78 ? 5.754 -14.221 10.686 1.00 82.75 78 GLU A CA 1
ATOM 612 C C . GLU A 1 78 ? 5.712 -15.238 9.540 1.00 82.75 78 GLU A C 1
ATOM 614 O O . GLU A 1 78 ? 6.071 -16.393 9.740 1.00 82.75 78 GLU A O 1
ATOM 619 N N . GLN A 1 79 ? 5.320 -14.825 8.331 1.00 73.12 79 GLN A N 1
ATOM 620 C CA . GLN A 1 79 ? 5.262 -15.713 7.161 1.00 73.12 79 GLN A CA 1
ATOM 621 C C . GLN A 1 79 ? 6.635 -16.069 6.575 1.00 73.12 79 GLN A C 1
ATOM 623 O O . GLN A 1 79 ? 6.740 -17.008 5.784 1.00 73.12 79 GLN A O 1
ATOM 628 N N . VAL A 1 80 ? 7.669 -15.294 6.907 1.00 71.44 80 VAL A N 1
ATOM 629 C CA . VAL A 1 80 ? 9.050 -15.515 6.451 1.00 71.44 80 VAL A CA 1
ATOM 630 C C . VAL A 1 80 ? 9.864 -16.326 7.471 1.00 71.44 80 VAL A C 1
ATOM 632 O O . VAL A 1 80 ? 10.928 -16.836 7.117 1.00 71.44 80 VAL A O 1
ATOM 635 N N . ARG A 1 81 ? 9.377 -16.457 8.711 1.00 60.22 81 ARG A N 1
ATOM 636 C CA . ARG A 1 81 ? 10.016 -17.214 9.794 1.00 60.22 81 ARG A CA 1
ATOM 637 C C . ARG A 1 81 ? 9.824 -18.721 9.649 1.00 60.22 81 ARG A C 1
ATOM 639 O O . ARG A 1 81 ? 10.791 -19.436 9.994 1.00 60.22 81 ARG A O 1
#

Organism: NCBI:txid671065

Foldseek 3Di:
DDDPPDPDPVPLVVVLVVQLVLQDQDDPCSSLLSSLVSVCVSVVHDSCVSSVVSVHHSVRNVVSCVVCVVVSVVSSVVVVD

InterPro domains:
  IPR025471 Domain of unknown function DUF4322 [PF14210] (2-67)

Secondary structure (DSSP, 8-state):
------S----HHHHHHHHHHH----STTHHHHHHHHHHHHHTT--HHHHHGGGT--HHHHHHHHHHHHHHHHHHHHHHH-

Radius of gyration: 14.61 Å; Cα contacts (8 Å, |Δi|>4): 72; chains: 1; bounding box: 43×31×35 Å